Protein AF-A0A2J8MQN2-F1 (afdb_monomer_lite)

pLDDT: mean 87.67, std 11.49, range [50.09, 98.19]

Structure (mmCIF, N/CA/C/O backbone):
data_AF-A0A2J8MQN2-F1
#
_entry.id   AF-A0A2J8MQN2-F1
#
loop_
_atom_site.group_PDB
_atom_site.id
_atom_site.type_symbol
_atom_site.label_atom_id
_atom_site.label_alt_id
_atom_site.label_comp_id
_atom_site.label_asym_id
_atom_site.label_entity_id
_atom_site.label_seq_id
_atom_site.pdbx_PDB_ins_code
_atom_site.Cartn_x
_atom_site.Cartn_y
_atom_site.Cartn_z
_atom_site.occupancy
_atom_site.B_iso_or_equiv
_atom_site.auth_seq_id
_atom_site.auth_comp_id
_atom_site.auth_asym_id
_atom_site.auth_atom_id
_atom_site.pdbx_PDB_model_num
ATOM 1 N N . MET A 1 1 ? 26.909 -32.943 -11.880 1.00 50.09 1 MET A N 1
ATOM 2 C CA . MET A 1 1 ? 25.636 -33.343 -12.518 1.00 50.09 1 MET A CA 1
ATOM 3 C C . MET A 1 1 ? 24.402 -32.607 -11.978 1.00 50.09 1 MET A C 1
ATOM 5 O O . MET A 1 1 ? 23.400 -32.674 -12.651 1.00 50.09 1 MET A O 1
ATOM 9 N N . GLY A 1 2 ? 24.446 -31.846 -10.868 1.00 58.03 2 GLY A N 1
ATOM 10 C CA . GLY A 1 2 ? 23.231 -31.218 -10.302 1.00 58.03 2 GLY A CA 1
ATOM 11 C C . GLY A 1 2 ? 22.737 -29.909 -10.946 1.00 58.03 2 GLY A C 1
ATOM 12 O O . GLY A 1 2 ? 21.550 -29.636 -10.934 1.00 58.03 2 GLY A O 1
ATOM 13 N N . SER A 1 3 ? 23.596 -29.081 -11.551 1.00 63.44 3 SER A N 1
ATOM 14 C CA . SER A 1 3 ? 23.196 -27.714 -11.959 1.00 63.44 3 SER A CA 1
ATOM 15 C C . SER A 1 3 ? 22.331 -27.632 -13.233 1.00 63.44 3 SER A C 1
ATOM 17 O O . SER A 1 3 ? 21.511 -26.723 -13.352 1.00 63.44 3 SER A O 1
ATOM 19 N N . LYS A 1 4 ? 22.479 -28.572 -14.178 1.00 67.94 4 LYS A N 1
ATOM 20 C CA . LYS A 1 4 ? 21.732 -28.550 -15.450 1.00 67.94 4 LYS A CA 1
ATOM 21 C C . LYS A 1 4 ? 20.284 -29.002 -15.279 1.00 67.94 4 LYS A C 1
ATOM 23 O O . LYS A 1 4 ? 19.397 -28.375 -15.846 1.00 67.94 4 LYS A O 1
ATOM 28 N N . ASP A 1 5 ? 20.054 -30.014 -14.452 1.00 75.94 5 ASP A N 1
ATOM 29 C CA . ASP A 1 5 ? 18.717 -30.569 -14.224 1.00 75.94 5 ASP A CA 1
ATOM 30 C C . ASP A 1 5 ? 17.825 -29.567 -13.475 1.00 75.94 5 ASP A C 1
ATOM 32 O O . ASP A 1 5 ? 16.668 -29.370 -13.838 1.00 75.94 5 ASP A O 1
ATOM 36 N N . HIS A 1 6 ? 18.391 -28.820 -12.518 1.00 78.44 6 HIS A N 1
ATOM 37 C CA . HIS A 1 6 ? 17.689 -27.708 -11.871 1.00 78.44 6 HIS A CA 1
ATOM 38 C C . HIS A 1 6 ? 17.334 -26.587 -12.856 1.00 78.44 6 HIS A C 1
ATOM 40 O O . HIS A 1 6 ? 16.223 -26.067 -12.815 1.00 78.44 6 HIS A O 1
ATOM 46 N N . ALA A 1 7 ? 18.244 -26.220 -13.763 1.00 86.50 7 ALA A N 1
ATOM 47 C CA . ALA A 1 7 ? 17.984 -25.171 -14.749 1.00 86.50 7 ALA A CA 1
ATOM 48 C C . ALA A 1 7 ? 16.882 -25.560 -15.752 1.00 86.50 7 ALA A C 1
ATOM 50 O O . ALA A 1 7 ? 16.119 -24.698 -16.192 1.00 86.50 7 ALA A O 1
ATOM 51 N N . VAL A 1 8 ? 16.791 -26.845 -16.108 1.00 91.62 8 VAL A N 1
ATOM 52 C CA . VAL A 1 8 ? 15.701 -27.378 -16.939 1.00 91.62 8 VAL A CA 1
ATOM 53 C C . VAL A 1 8 ? 14.381 -27.325 -16.173 1.00 91.62 8 VAL A C 1
ATOM 55 O O . VAL A 1 8 ? 13.428 -26.735 -16.676 1.00 91.62 8 VAL A O 1
ATOM 58 N N . PHE A 1 9 ? 14.353 -27.810 -14.929 1.00 92.88 9 PHE A N 1
ATOM 59 C CA . PHE A 1 9 ? 13.163 -27.760 -14.077 1.00 92.88 9 PHE A CA 1
ATOM 60 C C . PHE A 1 9 ? 12.629 -26.332 -13.886 1.00 92.88 9 PHE A C 1
ATOM 62 O O . PHE A 1 9 ? 11.445 -26.081 -14.096 1.00 92.88 9 PHE A O 1
ATOM 69 N N . PHE A 1 10 ? 13.492 -25.365 -13.552 1.00 91.06 10 PHE A N 1
ATOM 70 C CA . PHE A 1 10 ? 13.066 -23.970 -13.395 1.00 91.06 10 PHE A CA 1
ATOM 71 C C . PHE A 1 10 ? 12.500 -23.388 -14.689 1.00 91.06 10 PHE A C 1
ATOM 73 O O . PHE A 1 10 ? 11.519 -22.655 -14.648 1.00 91.06 10 PHE A O 1
ATOM 80 N N . ARG A 1 11 ? 13.080 -23.723 -15.846 1.00 93.94 11 ARG A N 1
ATOM 81 C CA . ARG A 1 11 ? 12.565 -23.267 -17.142 1.00 93.94 11 ARG A CA 1
ATOM 82 C C . ARG A 1 11 ? 11.174 -23.832 -17.421 1.00 93.94 11 ARG A C 1
ATOM 84 O O . ARG A 1 11 ? 10.301 -23.083 -17.849 1.00 93.94 11 ARG A O 1
ATOM 91 N N . GLU A 1 12 ? 10.976 -25.123 -17.180 1.00 95.62 12 GLU A N 1
ATOM 92 C CA . GLU A 1 12 ? 9.681 -25.785 -17.358 1.00 95.62 12 GLU A CA 1
ATOM 93 C C . GLU A 1 12 ? 8.625 -25.200 -16.415 1.00 95.62 12 GLU A C 1
ATOM 95 O O . GLU A 1 12 ? 7.533 -24.853 -16.863 1.00 95.62 12 GLU A O 1
ATOM 100 N N . MET A 1 13 ? 8.978 -24.986 -15.145 1.00 93.12 13 MET A N 1
ATOM 101 C CA . MET A 1 13 ? 8.108 -24.343 -14.159 1.00 93.12 13 MET A CA 1
ATOM 102 C C . MET A 1 13 ? 7.755 -22.905 -14.544 1.00 93.12 13 MET A C 1
ATOM 104 O O . MET A 1 13 ? 6.586 -22.531 -14.499 1.00 93.12 13 MET A O 1
ATOM 108 N N . THR A 1 14 ? 8.729 -22.101 -14.974 1.00 93.50 14 THR A N 1
ATOM 109 C CA . THR A 1 14 ? 8.473 -20.731 -15.438 1.00 93.50 14 THR A CA 1
ATOM 110 C C . THR A 1 14 ? 7.547 -20.727 -16.647 1.00 93.50 14 THR A C 1
ATOM 112 O O . THR A 1 14 ? 6.604 -19.941 -16.692 1.00 93.50 14 THR A O 1
ATOM 115 N N . GLN A 1 15 ? 7.767 -21.621 -17.615 1.00 94.81 15 GLN A N 1
ATOM 116 C CA . GLN A 1 15 ? 6.913 -21.716 -18.796 1.00 94.81 15 GLN A CA 1
ATOM 117 C C . GLN A 1 15 ? 5.484 -22.132 -18.431 1.00 94.81 15 GLN A C 1
ATOM 119 O O . GLN A 1 15 ? 4.530 -21.577 -18.972 1.00 94.81 15 GLN A O 1
ATOM 124 N N . LEU A 1 16 ? 5.333 -23.075 -17.497 1.00 94.44 16 LEU A N 1
ATOM 125 C CA . LEU A 1 16 ? 4.039 -23.481 -16.958 1.00 94.44 16 LEU A CA 1
ATOM 126 C C . LEU A 1 16 ? 3.325 -22.291 -16.301 1.00 94.44 16 LEU A C 1
ATOM 128 O O . LEU A 1 16 ? 2.190 -21.988 -16.661 1.00 94.44 16 LEU A O 1
ATOM 132 N N . ILE A 1 17 ? 4.003 -21.580 -15.394 1.00 91.38 17 ILE A N 1
ATOM 133 C CA . ILE A 1 17 ? 3.445 -20.418 -14.688 1.00 91.38 17 ILE A CA 1
ATOM 134 C C . ILE A 1 17 ? 3.018 -19.341 -15.687 1.00 91.38 17 ILE A C 1
ATOM 136 O O . ILE A 1 17 ? 1.886 -18.873 -15.625 1.00 91.38 17 ILE A O 1
ATOM 140 N N . LEU A 1 18 ? 3.878 -18.979 -16.643 1.00 91.06 18 LEU A N 1
ATOM 141 C CA . LEU A 1 18 ? 3.566 -17.962 -17.652 1.00 91.06 18 LEU A CA 1
ATOM 142 C C . LEU A 1 18 ? 2.380 -18.351 -18.544 1.00 91.06 18 LEU A C 1
ATOM 144 O O . LEU A 1 18 ? 1.627 -17.4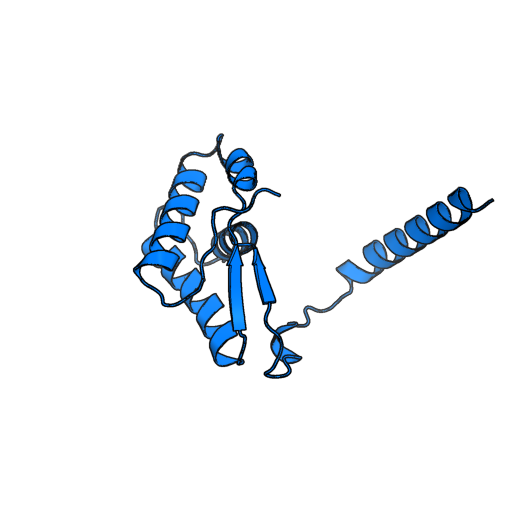76 -18.964 1.00 91.06 18 LEU A O 1
ATOM 148 N N . ASN A 1 19 ? 2.197 -19.642 -18.827 1.00 92.94 19 ASN A N 1
ATOM 149 C CA . ASN A 1 19 ? 1.085 -20.129 -19.641 1.00 92.94 19 ASN A CA 1
ATOM 150 C C . ASN A 1 19 ? -0.244 -20.185 -18.868 1.00 92.94 19 ASN A C 1
ATOM 152 O O . ASN A 1 19 ? -1.302 -19.969 -19.463 1.00 92.94 19 ASN A O 1
ATOM 156 N N . GLU A 1 20 ? -0.209 -20.496 -17.570 1.00 90.69 20 GLU A N 1
ATOM 157 C CA . GLU A 1 20 ? -1.411 -20.672 -16.745 1.00 90.69 20 GLU A CA 1
ATOM 158 C C . GLU A 1 20 ? -1.858 -19.387 -16.040 1.00 90.69 20 GLU A C 1
ATOM 160 O O . GLU A 1 20 ? -3.055 -19.150 -15.894 1.00 90.69 20 GLU A O 1
ATOM 165 N N . MET A 1 21 ? -0.929 -18.507 -15.667 1.00 84.25 21 MET A N 1
ATOM 166 C CA . MET A 1 21 ? -1.212 -17.251 -14.965 1.00 84.25 21 MET A CA 1
ATOM 167 C C . MET A 1 21 ? -2.220 -16.338 -15.693 1.00 84.25 21 MET A C 1
ATOM 169 O O . MET A 1 21 ? -3.110 -15.821 -15.024 1.00 84.25 21 MET A O 1
ATOM 173 N N . PRO A 1 22 ? -2.204 -16.182 -17.035 1.00 85.00 22 PRO A N 1
ATOM 174 C CA . PRO A 1 22 ? -3.231 -15.411 -17.743 1.00 85.00 22 PRO A CA 1
ATOM 175 C C . PRO A 1 22 ? -4.617 -16.075 -17.742 1.00 85.00 22 PRO A C 1
ATOM 177 O O . PRO A 1 22 ? -5.623 -15.401 -17.950 1.00 85.00 22 PRO A O 1
ATOM 180 N N . LYS A 1 23 ? -4.678 -17.401 -17.561 1.00 89.44 23 LYS A N 1
ATOM 181 C CA . LYS A 1 23 ? -5.926 -18.182 -17.507 1.00 89.44 23 LYS A CA 1
ATOM 182 C C . LYS A 1 23 ? -6.496 -18.254 -16.092 1.00 89.44 23 LYS A C 1
ATOM 184 O O . LYS A 1 23 ? -7.665 -18.607 -15.922 1.00 89.44 23 LYS A O 1
ATOM 189 N N . ALA A 1 24 ? -5.671 -17.965 -15.087 1.00 81.31 24 ALA A N 1
ATOM 190 C CA . ALA A 1 24 ? -6.069 -17.991 -13.697 1.00 81.31 24 ALA A CA 1
ATOM 191 C C . ALA A 1 24 ? -7.188 -16.972 -13.460 1.00 81.31 24 ALA A C 1
ATOM 193 O O . ALA A 1 24 ? -7.111 -15.808 -13.857 1.00 81.31 24 ALA A O 1
ATOM 194 N N . ARG A 1 25 ? -8.256 -17.420 -12.800 1.00 75.44 25 ARG A N 1
ATOM 195 C CA . ARG A 1 25 ? -9.264 -16.500 -12.277 1.00 75.44 25 ARG A CA 1
ATOM 196 C C . ARG A 1 25 ? -8.711 -15.872 -11.009 1.00 75.44 25 ARG A C 1
ATOM 198 O O . ARG A 1 25 ? -8.083 -16.564 -10.213 1.00 75.44 25 ARG A O 1
ATOM 205 N N . TYR A 1 26 ? -8.978 -14.583 -10.823 1.00 70.62 26 TYR A N 1
ATOM 206 C CA . TYR A 1 26 ? -8.699 -13.918 -9.559 1.00 70.62 26 TYR A CA 1
ATOM 207 C C . TYR A 1 26 ? -9.398 -14.689 -8.434 1.00 70.62 26 TYR A C 1
ATOM 209 O O . TYR A 1 26 ? -10.626 -14.771 -8.401 1.00 70.62 26 TYR A O 1
ATOM 217 N N . SER A 1 27 ? -8.600 -15.280 -7.551 1.00 62.28 27 SER A N 1
ATOM 218 C CA . SER A 1 27 ? -9.055 -15.808 -6.275 1.00 62.28 27 SER A CA 1
ATOM 219 C C . SER A 1 27 ? -8.407 -14.952 -5.209 1.00 62.28 27 SER A C 1
ATOM 221 O O . SER A 1 27 ? -7.183 -14.817 -5.179 1.00 62.28 27 SER A O 1
ATOM 223 N N . SER A 1 28 ? -9.229 -14.328 -4.374 1.00 66.19 28 SER A N 1
ATOM 224 C CA . SER A 1 28 ? -8.703 -13.559 -3.262 1.00 66.19 28 SER A CA 1
ATOM 225 C C . SER A 1 28 ? -8.145 -14.527 -2.230 1.00 66.19 28 SER A C 1
ATOM 227 O O . SER A 1 28 ? -8.887 -15.363 -1.717 1.00 66.19 28 SER A O 1
ATOM 229 N N . ILE A 1 29 ? -6.863 -14.381 -1.891 1.00 63.75 29 ILE A N 1
ATOM 230 C CA . ILE A 1 29 ? -6.257 -15.093 -0.755 1.00 63.75 29 ILE A CA 1
ATOM 231 C C . ILE A 1 29 ? -7.036 -14.769 0.533 1.00 63.75 29 ILE A C 1
ATOM 233 O O . ILE A 1 29 ? -7.083 -15.596 1.435 1.00 63.75 29 ILE A O 1
ATOM 237 N N . LEU A 1 30 ? -7.723 -13.613 0.571 1.00 62.91 30 LEU A N 1
ATOM 238 C CA . LEU A 1 30 ? -8.600 -13.160 1.659 1.00 62.91 30 LEU A CA 1
ATOM 239 C C . LEU A 1 30 ? -9.732 -14.133 2.003 1.00 62.91 30 LEU A C 1
ATOM 241 O O . LEU A 1 30 ? -10.192 -14.151 3.138 1.00 62.91 30 LEU A O 1
ATOM 245 N N . ASN A 1 31 ? -10.137 -14.978 1.054 1.00 61.50 31 ASN A N 1
ATOM 246 C CA . ASN A 1 31 ? -11.213 -15.944 1.263 1.00 61.50 31 ASN A CA 1
ATOM 247 C C . ASN A 1 31 ? -10.759 -17.219 1.996 1.00 61.50 31 ASN A C 1
ATOM 249 O O . ASN A 1 31 ? -11.608 -17.938 2.514 1.00 61.50 31 ASN A O 1
ATOM 253 N N . ASP A 1 32 ? -9.450 -17.485 2.056 1.00 61.66 32 ASP A N 1
ATOM 254 C CA . ASP A 1 32 ? -8.872 -18.683 2.682 1.00 61.66 32 ASP A CA 1
ATOM 255 C C . ASP A 1 32 ? -8.236 -18.372 4.052 1.00 61.66 32 ASP A C 1
ATOM 257 O O . ASP A 1 32 ? -7.446 -19.161 4.580 1.00 61.66 32 ASP A O 1
ATOM 261 N N . PHE A 1 33 ? -8.549 -17.210 4.642 1.00 61.41 33 PHE A N 1
ATOM 262 C CA . PHE A 1 33 ? -7.995 -16.809 5.934 1.00 61.41 33 PHE A CA 1
ATOM 263 C C . PHE A 1 33 ? -8.492 -17.731 7.042 1.00 61.41 33 PHE A C 1
ATOM 265 O O . PHE A 1 33 ? -9.642 -17.688 7.470 1.00 61.41 33 PHE A O 1
ATOM 272 N N . VAL A 1 34 ? -7.574 -18.548 7.548 1.00 58.69 34 VAL A N 1
ATOM 273 C CA . VAL A 1 34 ? -7.662 -19.087 8.901 1.00 58.69 34 VAL A CA 1
ATOM 274 C C . VAL A 1 34 ? -7.283 -17.931 9.826 1.00 58.69 34 VAL A C 1
ATOM 276 O O . VAL A 1 34 ? -6.236 -17.321 9.610 1.00 58.69 34 VAL A O 1
ATOM 279 N N . GLU A 1 35 ? -8.109 -17.629 10.832 1.00 56.81 35 GLU A N 1
ATOM 280 C CA . GLU A 1 35 ? -8.006 -16.504 11.794 1.00 56.81 35 GLU A CA 1
ATOM 281 C C . GLU A 1 35 ? -6.636 -16.338 12.514 1.00 56.81 35 GLU A C 1
ATOM 283 O O . GLU A 1 35 ? -6.484 -15.482 13.382 1.00 56.81 35 GLU A O 1
ATOM 288 N N . SER A 1 36 ? -5.621 -17.148 12.193 1.00 57.59 36 SER A N 1
ATOM 289 C CA . SER A 1 36 ? -4.342 -17.265 12.896 1.00 57.59 36 SER A CA 1
ATOM 290 C C . SER A 1 36 ? -3.098 -16.798 12.129 1.00 57.59 36 SER A C 1
ATOM 292 O O . SER A 1 36 ? -2.005 -16.887 12.686 1.00 57.59 36 SER A O 1
ATOM 294 N N . ASN A 1 37 ? -3.196 -16.360 10.869 1.00 70.81 37 ASN A N 1
ATOM 295 C CA . ASN A 1 37 ? -2.002 -16.027 10.079 1.00 70.81 37 ASN A CA 1
ATOM 296 C C . ASN A 1 37 ? -1.712 -14.521 10.077 1.00 70.81 37 ASN A C 1
ATOM 298 O O . ASN A 1 37 ? -2.460 -13.734 9.499 1.00 70.81 37 ASN A O 1
ATOM 302 N N . PHE A 1 38 ? -0.587 -14.140 10.690 1.00 83.31 38 PHE A N 1
ATOM 303 C CA . PHE A 1 38 ? -0.011 -12.805 10.552 1.00 83.31 38 PHE A CA 1
ATOM 304 C C . PHE A 1 38 ? 0.708 -12.682 9.206 1.00 83.31 38 PHE A C 1
ATOM 306 O O . PHE A 1 38 ? 1.482 -13.569 8.838 1.00 83.31 38 PHE A O 1
ATOM 313 N N . PHE A 1 39 ? 0.491 -11.588 8.482 1.00 85.38 39 PHE A N 1
ATOM 314 C CA . PHE A 1 39 ? 1.143 -11.336 7.199 1.00 85.38 39 PHE A CA 1
ATOM 315 C C . PHE A 1 39 ? 1.777 -9.949 7.131 1.00 85.38 39 PHE A C 1
ATOM 317 O O . PHE A 1 39 ? 1.493 -9.054 7.919 1.00 85.38 39 PHE A O 1
ATOM 324 N N . VAL A 1 40 ? 2.678 -9.784 6.170 1.00 91.56 40 VAL A N 1
ATOM 325 C CA . VAL A 1 40 ? 3.353 -8.515 5.913 1.00 91.56 40 VAL A CA 1
ATOM 326 C C . VAL A 1 40 ? 2.809 -7.945 4.616 1.00 91.56 40 VAL A C 1
ATOM 328 O O . VAL A 1 40 ? 2.809 -8.626 3.590 1.00 91.56 40 VAL A O 1
ATOM 331 N N . ILE A 1 41 ? 2.341 -6.704 4.667 1.00 94.00 41 ILE A N 1
ATOM 332 C CA . ILE A 1 41 ? 1.939 -5.950 3.484 1.00 94.00 41 ILE A CA 1
ATOM 333 C C . ILE A 1 41 ? 3.131 -5.111 3.038 1.00 94.00 41 ILE A C 1
ATOM 335 O O . ILE A 1 41 ? 3.646 -4.301 3.808 1.00 94.00 41 ILE A O 1
ATOM 339 N N . ASP A 1 42 ? 3.537 -5.275 1.783 1.00 95.38 42 ASP A N 1
ATOM 340 C CA . ASP A 1 42 ? 4.457 -4.341 1.140 1.00 95.38 42 ASP A CA 1
ATOM 341 C C . ASP A 1 42 ? 3.740 -3.004 0.876 1.00 95.38 42 ASP A C 1
ATOM 343 O O . ASP A 1 42 ? 2.784 -2.929 0.096 1.00 95.38 42 ASP A O 1
ATOM 347 N N . GLY A 1 43 ? 4.182 -1.952 1.563 1.00 96.81 43 GLY A N 1
ATOM 348 C CA . GLY A 1 43 ? 3.566 -0.629 1.548 1.00 96.81 43 GLY A CA 1
ATOM 349 C C . GLY A 1 43 ? 3.663 0.069 0.193 1.00 96.81 43 GLY A C 1
ATOM 350 O O . GLY A 1 43 ? 2.742 0.788 -0.199 1.00 96.81 43 GLY A O 1
ATOM 351 N N . ASP A 1 44 ? 4.732 -0.185 -0.561 1.00 96.25 44 ASP A N 1
ATOM 352 C CA . ASP A 1 44 ? 4.910 0.368 -1.902 1.00 96.25 44 ASP A CA 1
ATOM 353 C C . ASP A 1 44 ? 3.957 -0.304 -2.908 1.00 96.25 44 ASP A C 1
ATOM 355 O O . ASP A 1 44 ? 3.280 0.380 -3.683 1.00 96.25 44 ASP A O 1
ATOM 359 N N . SER A 1 45 ? 3.771 -1.626 -2.817 1.00 94.75 45 SER A N 1
ATOM 360 C CA . SER A 1 45 ? 2.716 -2.326 -3.564 1.00 94.75 45 SER A CA 1
ATOM 361 C C . SER A 1 45 ? 1.306 -1.854 -3.188 1.00 94.75 45 SER A C 1
ATOM 363 O O . SER A 1 45 ? 0.457 -1.698 -4.072 1.00 94.75 45 SER A O 1
ATOM 365 N N . LEU A 1 46 ? 1.034 -1.584 -1.905 1.00 95.81 46 LEU A N 1
ATOM 366 C CA . LEU A 1 46 ? -0.244 -1.019 -1.452 1.00 95.81 46 LEU A CA 1
ATOM 367 C C . LEU A 1 46 ? -0.499 0.366 -2.068 1.00 95.81 46 LEU A C 1
ATOM 369 O O . LEU A 1 46 ? -1.594 0.625 -2.577 1.00 95.81 46 LEU A O 1
ATOM 373 N N . LEU A 1 47 ? 0.519 1.233 -2.075 1.00 95.62 47 LEU A N 1
ATOM 374 C CA . LEU A 1 47 ? 0.466 2.558 -2.693 1.00 95.62 47 LEU A CA 1
ATOM 375 C C . LEU A 1 47 ? 0.129 2.460 -4.187 1.00 95.62 47 LEU A C 1
ATOM 377 O O . LEU A 1 47 ? -0.833 3.085 -4.638 1.00 95.62 47 LEU A O 1
ATOM 381 N N . VAL A 1 48 ? 0.862 1.637 -4.944 1.00 93.19 48 VAL A N 1
ATOM 382 C CA . VAL A 1 48 ? 0.628 1.439 -6.386 1.00 93.19 48 VAL A CA 1
ATOM 383 C C . VAL A 1 48 ? -0.760 0.854 -6.654 1.00 93.19 48 VAL A C 1
ATOM 385 O O . VAL A 1 48 ? -1.453 1.305 -7.569 1.00 93.19 48 VAL A O 1
ATOM 388 N N . THR A 1 49 ? -1.204 -0.098 -5.831 1.00 91.88 49 THR A N 1
ATOM 389 C CA . THR A 1 49 ? -2.543 -0.697 -5.938 1.00 91.88 49 THR A CA 1
ATOM 390 C C . THR A 1 49 ? -3.632 0.368 -5.813 1.00 91.88 49 THR A C 1
ATOM 392 O O . THR A 1 49 ? -4.536 0.423 -6.648 1.00 91.88 49 THR A O 1
ATOM 395 N N . CYS A 1 50 ? -3.524 1.261 -4.825 1.00 92.62 50 CYS A N 1
ATOM 396 C CA . CYS A 1 50 ? -4.515 2.312 -4.587 1.00 92.62 50 CYS A CA 1
ATOM 397 C C . CYS A 1 50 ? -4.459 3.432 -5.639 1.00 92.62 50 CYS A C 1
ATOM 399 O O . CYS A 1 50 ? -5.500 3.958 -6.034 1.00 92.62 50 CYS A O 1
ATOM 401 N N . LEU A 1 51 ? -3.269 3.754 -6.155 1.00 90.81 51 LEU A N 1
ATOM 402 C CA . LEU A 1 51 ? -3.100 4.673 -7.287 1.00 90.81 51 LEU A CA 1
ATOM 403 C C . LEU A 1 51 ? -3.733 4.142 -8.581 1.00 90.81 51 LEU A C 1
ATOM 405 O O . LEU A 1 51 ? -4.206 4.925 -9.404 1.00 90.81 51 LEU A O 1
ATOM 409 N N . GLY A 1 52 ? -3.755 2.818 -8.759 1.00 86.06 52 GLY A N 1
ATOM 410 C CA . GLY A 1 52 ? -4.365 2.147 -9.908 1.00 86.06 52 GLY A CA 1
ATOM 411 C C . GLY A 1 52 ? -5.895 2.056 -9.864 1.00 86.06 52 GLY A C 1
ATOM 412 O O . GLY A 1 52 ? -6.510 1.624 -10.844 1.00 86.06 52 GLY A O 1
ATOM 413 N N . VAL A 1 53 ? -6.540 2.451 -8.760 1.00 86.88 53 VAL A N 1
ATOM 414 C CA . VAL A 1 53 ? -8.003 2.418 -8.640 1.00 86.88 53 VAL A CA 1
ATOM 415 C C . VAL A 1 53 ? -8.622 3.455 -9.577 1.00 86.88 53 VAL A C 1
ATOM 417 O O . VAL A 1 53 ? -8.317 4.642 -9.512 1.00 86.88 53 VAL A O 1
ATOM 420 N N . LYS A 1 54 ? -9.565 3.024 -10.426 1.00 78.75 54 LYS A N 1
ATOM 421 C CA . LYS A 1 54 ? -10.181 3.866 -11.473 1.00 78.75 54 LYS A CA 1
ATOM 422 C C . LYS A 1 54 ? -10.805 5.176 -10.972 1.00 78.75 54 LYS A C 1
ATOM 424 O O . LYS A 1 54 ? -10.949 6.104 -11.763 1.00 78.75 54 LYS A O 1
ATOM 429 N N . SER A 1 55 ? -11.244 5.236 -9.715 1.00 81.94 55 SER A N 1
ATOM 430 C CA . SER A 1 55 ? -11.849 6.438 -9.129 1.00 81.94 55 SER A CA 1
ATOM 431 C C . SER A 1 55 ? -10.826 7.479 -8.677 1.00 81.94 55 SER A C 1
ATOM 433 O O . SER A 1 55 ? -11.205 8.636 -8.495 1.00 81.94 55 SER A O 1
ATOM 435 N N . PHE A 1 56 ? -9.558 7.098 -8.504 1.00 84.69 56 PHE A N 1
ATOM 436 C CA . PHE A 1 56 ? -8.520 8.007 -8.048 1.00 84.69 56 PHE A CA 1
ATOM 437 C C . PHE A 1 56 ? -8.180 9.049 -9.122 1.00 84.69 56 PHE A C 1
ATOM 439 O O . PHE A 1 56 ? -8.104 8.758 -10.318 1.00 84.69 56 PHE A O 1
ATOM 446 N N . LYS A 1 57 ? -7.953 10.288 -8.680 1.00 87.00 57 LYS A N 1
ATOM 447 C CA . LYS A 1 57 ? -7.452 11.384 -9.511 1.00 87.00 57 LYS A CA 1
ATOM 448 C C . LYS A 1 57 ? -6.281 12.057 -8.812 1.00 87.00 57 LYS A C 1
ATOM 450 O O . LYS A 1 57 ? -6.328 12.311 -7.608 1.00 87.00 57 LYS A O 1
ATOM 455 N N . TRP A 1 58 ? -5.264 12.410 -9.592 1.00 85.88 58 TRP A N 1
ATOM 456 C CA . TRP A 1 58 ? -4.098 13.142 -9.106 1.00 85.88 58 TRP A CA 1
ATOM 457 C C . TRP A 1 58 ? -4.484 14.423 -8.353 1.00 85.88 58 TRP A C 1
ATOM 459 O O . TRP A 1 58 ? -5.398 15.145 -8.752 1.00 85.88 58 TRP A O 1
ATOM 469 N N . GLY A 1 59 ? -3.783 14.686 -7.246 1.00 84.06 59 GLY A N 1
ATOM 470 C CA . GLY A 1 59 ? -4.031 15.826 -6.356 1.00 84.06 59 GLY A CA 1
ATOM 471 C C . GLY A 1 59 ? -5.104 15.599 -5.283 1.00 84.06 59 GLY A C 1
ATOM 472 O O . GLY A 1 59 ? -5.329 16.485 -4.462 1.00 84.06 59 GLY A O 1
ATOM 473 N N . GLN A 1 60 ? -5.762 14.433 -5.243 1.00 89.00 60 GLN A N 1
ATOM 474 C CA . GLN A 1 60 ? -6.788 14.107 -4.243 1.00 89.00 60 GLN A CA 1
ATOM 475 C C . GLN A 1 60 ? -6.243 13.242 -3.095 1.00 89.00 60 GLN A C 1
ATOM 477 O O . GLN A 1 60 ? -6.712 12.126 -2.875 1.00 89.00 60 GLN A O 1
ATOM 482 N N . ASN A 1 61 ? -5.277 13.755 -2.328 1.00 91.00 61 ASN A N 1
ATOM 483 C CA . ASN A 1 61 ? -4.603 12.974 -1.275 1.00 91.00 61 ASN A CA 1
ATOM 484 C C . ASN A 1 61 ? -5.573 12.428 -0.211 1.00 91.00 61 ASN A C 1
ATOM 486 O O . ASN A 1 61 ? -5.440 11.285 0.206 1.00 91.00 61 ASN A O 1
ATOM 490 N N . LEU A 1 62 ? -6.602 13.194 0.173 1.00 94.12 62 LEU A N 1
ATOM 491 C CA . LEU A 1 62 ? -7.623 12.708 1.112 1.00 94.12 62 LEU A CA 1
ATOM 492 C C . LEU A 1 62 ? -8.412 11.515 0.554 1.00 94.12 62 LEU A C 1
ATOM 494 O O . LEU A 1 62 ? -8.692 10.568 1.281 1.00 94.12 62 LEU A O 1
ATOM 498 N N . HIS A 1 63 ? -8.751 11.541 -0.739 1.00 94.94 63 HIS A N 1
ATOM 499 C CA . HIS A 1 63 ? -9.424 10.411 -1.383 1.00 94.94 63 HIS A CA 1
ATOM 500 C C . HIS A 1 63 ? -8.493 9.201 -1.476 1.00 94.94 63 HIS A C 1
ATOM 502 O O . HIS A 1 63 ? -8.933 8.075 -1.287 1.00 94.94 63 HIS A O 1
ATOM 508 N N . PHE A 1 64 ? -7.205 9.428 -1.731 1.00 95.88 64 PHE A N 1
ATOM 509 C CA . PHE A 1 64 ? -6.206 8.367 -1.716 1.00 95.88 64 PHE A CA 1
ATOM 510 C C . PHE A 1 64 ? -6.116 7.675 -0.350 1.00 95.88 64 PHE A C 1
ATOM 512 O O . PHE A 1 64 ? -6.198 6.452 -0.299 1.00 95.88 64 PHE A O 1
ATOM 519 N N . PHE A 1 65 ? -6.028 8.430 0.751 1.00 96.62 65 PHE A N 1
ATOM 520 C CA . PHE A 1 65 ? -6.003 7.840 2.095 1.00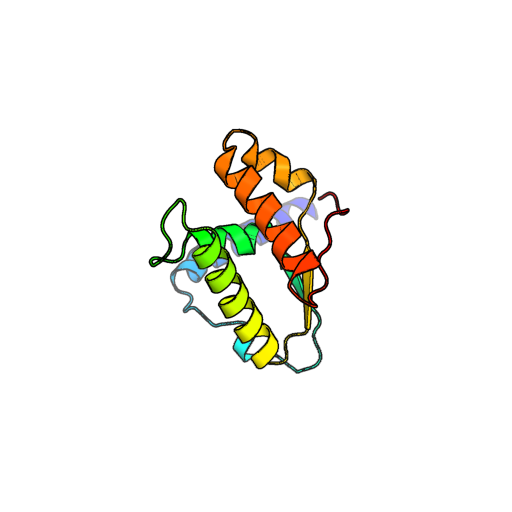 96.62 65 PHE A CA 1
ATOM 521 C C . PHE A 1 65 ? -7.282 7.060 2.400 1.00 96.62 65 PHE A C 1
ATOM 523 O O . PHE A 1 65 ? -7.202 5.948 2.908 1.00 96.62 65 PHE A O 1
ATOM 530 N N . TYR A 1 66 ? -8.442 7.583 1.995 1.00 95.81 66 TYR A N 1
ATOM 531 C CA . TYR A 1 66 ? -9.710 6.862 2.102 1.00 95.81 66 TYR A CA 1
ATOM 532 C C . TYR A 1 66 ? -9.684 5.513 1.364 1.00 95.81 66 TYR A C 1
ATOM 534 O O . TYR A 1 66 ? -10.116 4.506 1.916 1.00 95.81 66 TYR A O 1
ATOM 542 N N . LEU A 1 67 ? -9.148 5.461 0.139 1.00 95.88 67 LEU A N 1
ATOM 543 C CA . LEU A 1 67 ? -9.040 4.208 -0.619 1.00 95.88 67 LEU A CA 1
ATOM 544 C C . LEU A 1 67 ? -8.120 3.194 0.069 1.00 95.88 67 LEU A C 1
ATOM 546 O O . LEU A 1 67 ? -8.459 2.012 0.129 1.00 95.88 67 LEU A O 1
ATOM 550 N N . VAL A 1 68 ? -6.986 3.656 0.605 1.00 96.69 68 VAL A N 1
ATOM 551 C CA . VAL A 1 68 ? -6.078 2.801 1.378 1.00 96.69 68 VAL A CA 1
ATOM 552 C C . VAL A 1 68 ? -6.785 2.262 2.620 1.00 96.69 68 VAL A C 1
ATOM 554 O O . VAL A 1 68 ? -6.750 1.061 2.871 1.00 96.69 68 VAL A O 1
ATOM 557 N N . GLU A 1 69 ? -7.468 3.117 3.377 1.00 96.06 69 GLU A N 1
ATOM 558 C CA . GLU A 1 69 ? -8.201 2.702 4.573 1.00 96.06 69 GLU A CA 1
ATOM 559 C C . GLU A 1 69 ? -9.301 1.693 4.258 1.00 96.06 69 GLU A C 1
ATOM 561 O O . GLU A 1 69 ? -9.407 0.699 4.967 1.00 96.06 69 GLU A O 1
ATOM 566 N N . CYS A 1 70 ? -10.075 1.884 3.185 1.00 93.88 70 CYS A N 1
ATOM 567 C CA . CYS A 1 70 ? -11.070 0.900 2.757 1.00 93.88 70 CYS A CA 1
ATOM 568 C C . CYS A 1 70 ? -10.437 -0.470 2.499 1.00 93.88 70 CYS A C 1
ATOM 570 O O . CYS A 1 70 ? -10.923 -1.472 3.017 1.00 93.88 70 CYS A O 1
ATOM 572 N N . TYR A 1 71 ? -9.320 -0.508 1.767 1.00 92.00 71 TYR A N 1
ATOM 573 C CA . TYR A 1 71 ? -8.603 -1.754 1.504 1.00 92.00 71 TYR A CA 1
ATOM 574 C C . TYR A 1 71 ? -8.153 -2.441 2.804 1.00 92.00 71 TYR A C 1
ATOM 576 O O . TYR A 1 71 ? -8.326 -3.645 2.975 1.00 92.00 71 TYR A O 1
ATOM 584 N N . LEU A 1 72 ? -7.604 -1.677 3.750 1.00 93.06 72 LEU A N 1
ATOM 585 C CA . LEU A 1 72 ? -7.116 -2.207 5.025 1.00 93.06 72 LEU A CA 1
ATOM 586 C C . LEU A 1 72 ? -8.257 -2.625 5.967 1.00 93.06 72 LEU A C 1
ATOM 588 O O . LEU A 1 72 ? -8.134 -3.627 6.668 1.00 93.06 72 LEU A O 1
ATOM 592 N N . VAL A 1 73 ? -9.382 -1.906 5.966 1.00 91.75 73 VAL A N 1
ATOM 593 C CA . VAL A 1 73 ? -10.590 -2.268 6.723 1.00 91.75 73 VAL A CA 1
ATOM 594 C C . VAL A 1 73 ? -11.175 -3.577 6.217 1.00 91.75 73 VAL A C 1
ATOM 596 O O . VAL A 1 73 ? -11.592 -4.392 7.038 1.00 91.75 73 VAL A O 1
ATOM 599 N N . ASP A 1 74 ? -11.160 -3.824 4.908 1.00 87.69 74 ASP A N 1
ATOM 600 C CA . ASP A 1 74 ? -11.603 -5.101 4.348 1.00 87.69 74 ASP A CA 1
ATOM 601 C C . ASP A 1 74 ? -10.715 -6.258 4.837 1.00 87.69 74 ASP A C 1
ATOM 603 O O . ASP A 1 74 ? -11.222 -7.319 5.200 1.00 87.69 74 ASP A O 1
ATOM 607 N N . LEU A 1 75 ? -9.395 -6.056 4.934 1.00 86.00 75 LEU A N 1
ATOM 608 C CA . LEU A 1 75 ? -8.478 -7.051 5.507 1.00 86.00 75 LEU A CA 1
ATOM 609 C C . LEU A 1 75 ? -8.765 -7.324 6.985 1.00 86.00 75 LEU A C 1
ATOM 611 O O . LEU A 1 75 ? -8.866 -8.481 7.394 1.00 86.00 75 LEU A O 1
ATOM 615 N N . LEU A 1 76 ? -8.916 -6.264 7.781 1.00 87.56 76 LEU A N 1
ATOM 616 C CA . LEU A 1 76 ? -9.192 -6.369 9.214 1.00 87.56 76 LEU A CA 1
ATOM 617 C C . LEU A 1 76 ? -10.557 -7.017 9.479 1.00 87.56 76 LEU A C 1
ATOM 619 O O . LEU A 1 76 ? -10.684 -7.854 10.369 1.00 87.56 76 LEU A O 1
ATOM 623 N N . SER A 1 77 ? -11.571 -6.671 8.681 1.00 86.00 77 SER A N 1
ATOM 624 C CA . SER A 1 77 ? -12.934 -7.211 8.801 1.00 86.00 77 SER A CA 1
ATOM 625 C C . SER A 1 77 ? -13.003 -8.704 8.484 1.00 86.00 77 SER A C 1
ATOM 627 O O . SER A 1 77 ? -13.882 -9.393 8.994 1.00 86.00 77 SER A O 1
ATOM 629 N N . ASN A 1 78 ? -12.053 -9.213 7.696 1.00 81.31 78 ASN A N 1
ATOM 630 C CA . ASN A 1 78 ? -11.879 -10.641 7.426 1.00 81.31 78 ASN A CA 1
ATOM 631 C C . ASN A 1 78 ? -10.949 -11.339 8.444 1.00 81.31 78 ASN A C 1
ATOM 633 O O . ASN A 1 78 ? -10.484 -12.447 8.194 1.00 81.31 78 ASN A O 1
ATOM 637 N N . GLY A 1 79 ? -10.655 -10.703 9.585 1.00 81.12 79 GLY A N 1
ATOM 638 C CA . GLY A 1 79 ? -9.814 -11.271 10.644 1.00 81.12 79 GLY A CA 1
ATOM 639 C C . GLY A 1 79 ? -8.311 -11.245 10.350 1.00 81.12 79 GLY A C 1
ATOM 640 O O . GLY A 1 79 ? -7.538 -11.888 11.059 1.00 81.12 79 GLY A O 1
ATOM 641 N N . GLY A 1 80 ? -7.877 -10.517 9.318 1.00 83.88 80 GLY A N 1
ATOM 642 C CA . GLY A 1 80 ? -6.469 -10.399 8.964 1.00 83.88 80 GLY A CA 1
ATOM 643 C C . GLY A 1 80 ? -5.658 -9.663 10.033 1.00 83.88 80 GLY A C 1
ATOM 644 O O . GLY A 1 80 ? -6.066 -8.611 10.521 1.00 83.88 80 GLY A O 1
ATOM 645 N N . GLN A 1 81 ? -4.477 -10.189 10.359 1.00 88.31 81 GLN A N 1
ATOM 646 C CA . GLN A 1 81 ? -3.490 -9.523 11.212 1.00 88.31 81 GLN A CA 1
ATOM 647 C C . GLN A 1 81 ? -2.247 -9.212 10.387 1.00 88.31 81 GLN A C 1
ATOM 649 O O . GLN A 1 81 ? -1.712 -10.104 9.729 1.00 88.31 81 GLN A O 1
ATOM 654 N N . PHE A 1 82 ? -1.783 -7.964 10.404 1.00 92.19 82 PHE A N 1
ATOM 655 C CA . PHE A 1 82 ? -0.660 -7.568 9.563 1.00 92.19 82 PHE A CA 1
ATOM 656 C C . PHE A 1 82 ? 0.128 -6.375 10.091 1.00 92.19 82 PHE A C 1
ATOM 658 O O . PHE A 1 82 ? -0.389 -5.552 10.846 1.00 92.19 82 PHE A O 1
ATOM 665 N N . ALA A 1 83 ? 1.367 -6.274 9.612 1.00 95.69 83 ALA A N 1
ATOM 666 C CA . ALA A 1 83 ? 2.146 -5.041 9.599 1.00 95.69 83 ALA A CA 1
ATOM 667 C C . ALA A 1 83 ? 2.323 -4.560 8.156 1.00 95.69 83 ALA A C 1
ATOM 669 O O . ALA A 1 83 ? 2.344 -5.362 7.217 1.00 95.69 83 ALA A O 1
ATOM 670 N N . ILE A 1 84 ? 2.474 -3.250 7.985 1.00 97.44 84 ILE A N 1
ATOM 671 C CA . ILE A 1 84 ? 2.796 -2.629 6.699 1.00 97.44 84 ILE A CA 1
ATOM 672 C C . ILE A 1 84 ? 4.267 -2.227 6.725 1.00 97.44 84 ILE A C 1
ATOM 674 O O . ILE A 1 84 ? 4.695 -1.485 7.608 1.00 97.44 84 ILE A O 1
ATOM 678 N N . VAL A 1 85 ? 5.046 -2.700 5.757 1.00 97.81 85 VAL A N 1
ATOM 679 C CA . VAL A 1 85 ? 6.480 -2.408 5.658 1.00 97.81 85 VAL A CA 1
ATOM 680 C C . VAL A 1 85 ? 6.735 -1.528 4.444 1.00 97.81 85 VAL A C 1
ATOM 682 O O . VAL A 1 85 ? 6.368 -1.884 3.330 1.00 97.81 85 VAL A O 1
ATOM 685 N N . PHE A 1 86 ? 7.399 -0.396 4.655 1.00 97.62 86 PHE A N 1
ATOM 686 C CA . PHE A 1 86 ? 7.958 0.440 3.598 1.00 97.62 86 PHE A CA 1
ATOM 687 C C . PHE A 1 86 ? 9.476 0.292 3.625 1.00 97.62 86 PHE A C 1
ATOM 689 O O . PHE A 1 86 ? 10.132 0.760 4.555 1.00 97.62 86 PHE A O 1
ATOM 696 N N . PH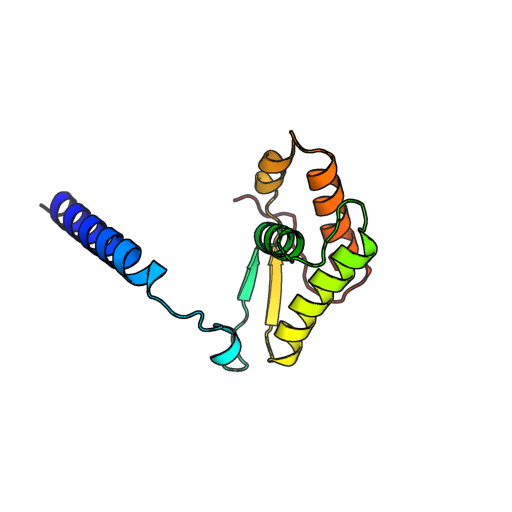E A 1 87 ? 10.044 -0.359 2.612 1.00 95.69 87 PHE A N 1
ATOM 697 C CA . PHE A 1 87 ? 11.492 -0.537 2.539 1.00 95.69 87 PHE A CA 1
ATOM 698 C C . PHE A 1 87 ? 12.182 0.788 2.232 1.00 95.69 87 PHE A C 1
ATOM 700 O O . PHE A 1 87 ? 11.740 1.557 1.374 1.00 95.69 87 PHE A O 1
ATOM 707 N N . LYS A 1 88 ? 13.301 1.048 2.901 1.00 93.00 88 LYS A N 1
ATOM 708 C CA . LYS A 1 88 ? 14.091 2.259 2.675 1.00 93.00 88 LYS A CA 1
ATOM 709 C C . LYS A 1 88 ? 14.596 2.344 1.235 1.00 93.00 88 LYS A C 1
ATOM 711 O O . LYS A 1 88 ? 14.503 3.394 0.611 1.00 93.00 88 LYS A O 1
ATOM 716 N N . ASP A 1 89 ? 15.035 1.221 0.675 1.00 92.88 89 ASP A N 1
ATOM 717 C CA . ASP A 1 89 ? 15.584 1.181 -0.683 1.00 92.88 89 ASP A CA 1
ATOM 718 C C . ASP A 1 89 ? 14.517 1.348 -1.773 1.00 92.88 89 ASP A C 1
ATOM 720 O O . ASP A 1 89 ? 14.825 1.762 -2.890 1.00 92.88 89 ASP A O 1
ATOM 724 N N . ALA A 1 90 ? 13.242 1.097 -1.458 1.00 92.69 90 ALA A N 1
ATOM 725 C CA . ALA A 1 90 ? 12.151 1.361 -2.393 1.00 92.69 90 ALA A CA 1
ATOM 726 C C . ALA A 1 90 ? 11.964 2.867 -2.650 1.00 92.69 90 ALA A C 1
ATOM 728 O O . ALA A 1 90 ? 11.446 3.251 -3.695 1.00 92.69 90 ALA A O 1
ATOM 729 N N . GLU A 1 91 ? 12.443 3.734 -1.750 1.00 91.88 91 GLU A N 1
ATOM 730 C CA . GLU A 1 91 ? 12.391 5.187 -1.925 1.00 91.88 91 GLU A CA 1
ATOM 731 C C . GLU A 1 91 ? 13.123 5.650 -3.195 1.00 91.88 91 GLU A C 1
ATOM 733 O O . GLU A 1 91 ? 12.643 6.545 -3.896 1.00 91.88 91 GLU A O 1
ATOM 738 N N . TYR A 1 92 ? 14.233 4.986 -3.546 1.00 91.88 92 TYR A N 1
ATOM 739 C CA . TYR A 1 92 ? 15.036 5.307 -4.728 1.00 91.88 92 TYR A CA 1
ATOM 740 C C . TYR A 1 92 ? 14.241 5.210 -6.035 1.00 91.88 92 TYR A C 1
ATOM 742 O O . TYR A 1 92 ? 14.537 5.934 -6.985 1.00 91.88 92 TYR A O 1
ATOM 750 N N . ALA A 1 93 ? 13.202 4.369 -6.085 1.00 91.88 93 ALA A N 1
ATOM 751 C CA . ALA A 1 93 ? 12.349 4.222 -7.263 1.00 91.88 93 ALA A CA 1
ATOM 752 C C . ALA A 1 93 ? 11.506 5.477 -7.568 1.00 91.88 93 ALA A C 1
ATOM 754 O O . ALA A 1 93 ? 10.992 5.613 -8.678 1.00 91.88 93 ALA A O 1
ATOM 755 N N . TYR A 1 94 ? 11.372 6.400 -6.610 1.00 93.44 94 TYR A N 1
ATOM 756 C CA . TYR A 1 94 ? 10.520 7.587 -6.723 1.00 93.44 94 TYR A CA 1
ATOM 757 C C . TYR A 1 94 ? 11.297 8.901 -6.832 1.00 93.44 94 TYR A C 1
ATOM 759 O O . TYR A 1 94 ? 10.678 9.960 -6.893 1.00 93.44 94 TYR A O 1
ATOM 767 N N . PHE A 1 95 ? 12.633 8.874 -6.865 1.00 91.94 95 PHE A N 1
ATOM 768 C CA . PHE A 1 95 ? 13.450 10.096 -6.888 1.00 91.94 95 PHE A CA 1
ATOM 769 C C . PHE A 1 95 ? 13.176 10.983 -8.107 1.00 91.94 95 PHE A C 1
ATOM 771 O O . PHE A 1 95 ? 13.150 12.206 -7.983 1.00 91.94 95 PHE A O 1
ATOM 778 N N . ASP A 1 96 ? 12.887 10.370 -9.254 1.00 94.81 96 ASP A N 1
ATOM 779 C CA . ASP A 1 96 ? 12.521 11.089 -10.478 1.00 94.81 96 ASP A CA 1
ATOM 780 C C . ASP A 1 96 ? 11.048 11.555 -10.488 1.00 94.81 96 ASP A C 1
ATOM 782 O O . ASP A 1 96 ? 10.622 12.244 -11.415 1.00 94.81 96 ASP A O 1
ATOM 786 N N . PHE A 1 97 ? 10.267 11.212 -9.455 1.00 93.06 97 PHE A N 1
ATOM 787 C CA . PHE A 1 97 ? 8.836 11.509 -9.330 1.00 93.06 97 PHE A CA 1
ATOM 788 C C . PHE A 1 97 ? 8.512 12.128 -7.957 1.00 93.06 97 PHE A C 1
ATOM 790 O O . PHE A 1 97 ? 7.941 11.457 -7.087 1.00 93.06 97 PHE A O 1
ATOM 797 N N . PRO A 1 98 ? 8.841 13.415 -7.734 1.00 91.25 98 PRO A N 1
ATOM 798 C CA . PRO A 1 98 ? 8.685 14.073 -6.436 1.00 91.25 98 PRO A CA 1
ATOM 799 C C . PRO A 1 98 ? 7.264 14.010 -5.865 1.00 91.25 98 PRO A C 1
ATOM 801 O O . PRO A 1 98 ? 7.091 13.917 -4.650 1.00 91.25 98 PRO A O 1
ATOM 804 N N . GLU A 1 99 ? 6.237 14.027 -6.716 1.00 91.38 99 GLU A N 1
ATOM 805 C CA . GLU A 1 99 ? 4.840 13.910 -6.300 1.00 91.38 99 GLU A CA 1
ATOM 806 C C . GLU A 1 99 ? 4.531 12.526 -5.718 1.00 91.38 99 GLU A C 1
ATOM 808 O O . GLU A 1 99 ? 3.826 12.430 -4.713 1.00 91.38 99 GLU A O 1
ATOM 813 N N . LEU A 1 100 ? 5.080 11.459 -6.312 1.00 93.25 100 LEU A N 1
ATOM 814 C CA . LEU A 1 100 ? 4.935 10.096 -5.794 1.00 93.25 100 LEU A CA 1
ATOM 815 C C . LEU A 1 100 ? 5.725 9.906 -4.508 1.00 93.25 100 LEU A C 1
ATOM 817 O O 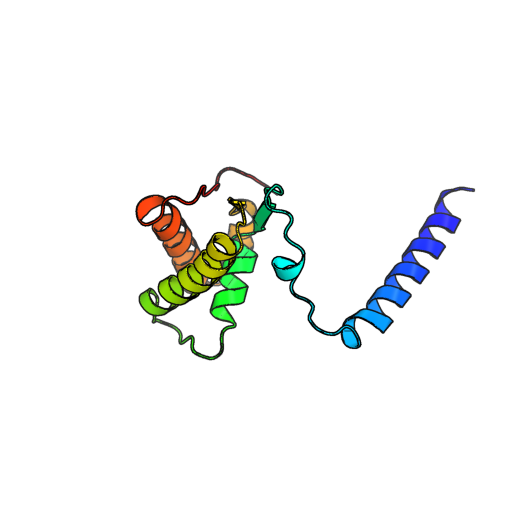. LEU A 1 100 ? 5.193 9.341 -3.556 1.00 93.25 100 LEU A O 1
ATOM 821 N N . LEU A 1 101 ? 6.954 10.421 -4.455 1.00 95.69 101 LEU A N 1
ATOM 822 C CA . LEU A 1 101 ? 7.761 10.382 -3.240 1.00 95.69 101 LEU A CA 1
ATOM 823 C C . LEU A 1 101 ? 7.059 11.122 -2.092 1.00 95.69 101 LEU A C 1
ATOM 825 O O . LEU A 1 101 ? 6.966 10.611 -0.977 1.00 95.69 101 LEU A O 1
ATOM 829 N N . SER A 1 102 ? 6.494 12.299 -2.371 1.00 95.06 102 SER A N 1
ATOM 830 C CA . SER A 1 102 ? 5.713 13.063 -1.397 1.00 95.06 102 SER A CA 1
ATOM 831 C C . SER A 1 102 ? 4.465 12.306 -0.943 1.00 95.06 102 SER A C 1
ATOM 833 O O . SER A 1 102 ? 4.193 12.251 0.256 1.00 95.06 102 SER A O 1
ATOM 835 N N . LEU A 1 103 ? 3.730 11.685 -1.870 1.00 95.69 103 LEU A N 1
ATOM 836 C CA . LEU A 1 103 ? 2.538 10.906 -1.545 1.00 95.69 103 LEU A CA 1
ATOM 837 C C . LEU A 1 103 ? 2.872 9.660 -0.717 1.00 95.69 103 LEU A C 1
ATOM 839 O O . LEU A 1 103 ? 2.158 9.369 0.240 1.00 95.69 103 LEU A O 1
ATOM 843 N N . ARG A 1 104 ? 3.969 8.965 -1.037 1.00 96.75 104 ARG A N 1
ATOM 844 C CA . ARG A 1 104 ? 4.495 7.838 -0.256 1.00 96.75 104 ARG A CA 1
ATOM 845 C C . ARG A 1 104 ? 4.807 8.257 1.174 1.00 96.75 104 ARG A C 1
ATOM 847 O O . ARG A 1 104 ? 4.316 7.636 2.112 1.00 96.75 104 ARG A O 1
ATOM 854 N N . THR A 1 105 ? 5.550 9.345 1.351 1.00 97.00 105 THR A N 1
ATOM 855 C CA . THR A 1 105 ? 5.857 9.889 2.681 1.00 97.00 105 THR A CA 1
ATOM 856 C C . THR A 1 105 ? 4.588 10.296 3.429 1.00 97.00 105 THR A C 1
ATOM 858 O O . THR A 1 105 ? 4.446 10.002 4.615 1.00 97.00 105 THR A O 1
ATOM 861 N N . ALA A 1 106 ? 3.630 10.927 2.745 1.00 97.25 106 ALA A N 1
ATOM 862 C CA . ALA A 1 106 ? 2.360 11.305 3.352 1.00 97.25 106 ALA A CA 1
ATOM 863 C C . ALA A 1 106 ? 1.534 10.078 3.771 1.00 97.25 106 ALA A C 1
ATOM 865 O O . ALA A 1 106 ? 0.903 10.111 4.823 1.00 97.25 106 ALA A O 1
ATOM 866 N N . LEU A 1 107 ? 1.571 8.991 2.992 1.00 97.94 107 LEU A N 1
ATOM 867 C CA . LEU A 1 107 ? 0.923 7.729 3.338 1.00 97.94 107 LEU A CA 1
ATOM 868 C C . LEU A 1 107 ? 1.529 7.104 4.594 1.00 97.94 107 LEU A C 1
ATOM 870 O O . LEU A 1 107 ? 0.786 6.728 5.496 1.00 97.94 107 LEU A O 1
ATOM 874 N N . ILE A 1 108 ? 2.860 7.019 4.661 1.00 98.19 108 ILE A N 1
ATOM 875 C CA . ILE A 1 108 ? 3.577 6.501 5.833 1.00 98.19 108 ILE A CA 1
ATOM 876 C C . ILE A 1 108 ? 3.153 7.277 7.083 1.00 98.19 108 ILE A C 1
ATOM 878 O O . ILE A 1 108 ? 2.706 6.680 8.062 1.00 98.19 108 ILE A O 1
ATOM 882 N N . LEU A 1 109 ? 3.220 8.611 7.023 1.00 98.12 109 LEU A N 1
ATOM 883 C CA . LEU A 1 109 ? 2.840 9.474 8.140 1.00 98.12 109 LEU A CA 1
ATOM 884 C C . LEU A 1 109 ? 1.367 9.312 8.517 1.00 98.12 109 LEU A C 1
ATOM 886 O O . LEU A 1 109 ? 1.052 9.256 9.704 1.00 98.12 109 LEU A O 1
ATOM 890 N N . HIS A 1 110 ? 0.473 9.225 7.531 1.00 98.06 110 HIS A N 1
ATOM 891 C CA . HIS A 1 110 ? -0.952 9.008 7.766 1.00 98.06 110 HIS A CA 1
ATOM 892 C C . HIS A 1 110 ? -1.199 7.704 8.522 1.00 98.06 110 HIS A C 1
ATOM 894 O O . HIS A 1 110 ? -1.847 7.719 9.565 1.00 98.06 110 HIS A O 1
ATOM 900 N N . LEU A 1 111 ? -0.636 6.594 8.042 1.00 98.06 111 LEU A N 1
ATOM 901 C CA . LEU A 1 111 ? -0.810 5.288 8.672 1.00 98.06 111 LEU A CA 1
ATOM 902 C C . LEU A 1 111 ? -0.235 5.273 10.098 1.00 98.06 111 LEU A C 1
ATOM 904 O O . LEU A 1 111 ? -0.901 4.787 11.006 1.00 98.06 111 LEU A O 1
ATOM 908 N N . GLN A 1 112 ? 0.941 5.867 10.317 1.00 97.88 112 GLN A N 1
ATOM 909 C CA . GLN A 1 112 ? 1.593 5.912 11.632 1.00 97.88 112 GLN A CA 1
ATOM 910 C C . GLN A 1 112 ? 0.850 6.757 12.676 1.00 97.88 112 GLN A C 1
ATOM 912 O O . GLN A 1 112 ? 0.880 6.425 13.857 1.00 97.88 112 GLN A O 1
ATOM 917 N N . HIS A 1 113 ? 0.227 7.868 12.271 1.00 97.56 113 HIS A N 1
ATOM 918 C CA . HIS A 1 113 ? -0.330 8.841 13.221 1.00 97.56 113 HIS A CA 1
ATOM 919 C C . HIS A 1 113 ? -1.854 8.794 13.330 1.00 97.56 113 HIS A C 1
ATOM 921 O O . HIS A 1 113 ? -2.397 9.199 14.356 1.00 97.56 113 HIS A O 1
ATOM 927 N N . ASN A 1 114 ? -2.545 8.325 12.290 1.00 96.75 114 ASN A N 1
ATOM 928 C CA . ASN A 1 114 ? -4.008 8.353 12.221 1.00 96.75 114 ASN A CA 1
ATOM 929 C C . ASN A 1 114 ? -4.639 6.959 12.300 1.00 96.75 114 ASN A C 1
ATOM 931 O O . ASN A 1 114 ? -5.864 6.846 12.298 1.00 96.75 114 ASN A O 1
ATOM 935 N N . THR A 1 115 ? -3.831 5.899 12.384 1.00 94.62 115 THR A N 1
ATOM 936 C CA . THR A 1 115 ? -4.316 4.521 12.512 1.00 94.62 115 THR A CA 1
ATOM 937 C C . THR A 1 115 ? -3.592 3.791 13.642 1.00 94.62 115 THR A C 1
ATOM 939 O O . THR A 1 115 ? -2.566 4.249 14.133 1.00 94.62 115 THR A O 1
ATOM 942 N N . ASN A 1 116 ? -4.124 2.635 14.047 1.00 93.94 116 ASN A N 1
ATOM 943 C CA . ASN A 1 116 ? -3.481 1.743 15.021 1.00 93.94 116 ASN A CA 1
ATOM 944 C C . ASN A 1 116 ? -2.686 0.610 14.343 1.00 93.94 116 ASN A C 1
ATOM 946 O O . ASN A 1 116 ? -2.434 -0.420 14.967 1.00 93.94 116 ASN A O 1
ATOM 950 N N . ILE A 1 117 ? -2.370 0.749 13.054 1.00 95.44 117 ILE A N 1
ATOM 951 C CA . ILE A 1 117 ? -1.653 -0.274 12.290 1.00 95.44 117 ILE A CA 1
ATOM 952 C C . ILE A 1 117 ? -0.158 -0.192 12.604 1.00 95.44 117 ILE A C 1
ATOM 954 O O . ILE A 1 117 ? 0.405 0.895 12.719 1.00 95.44 117 ILE A O 1
ATOM 958 N N . ASP A 1 118 ? 0.491 -1.350 12.702 1.00 96.69 118 ASP A N 1
ATOM 959 C CA . ASP A 1 118 ? 1.944 -1.435 12.809 1.00 96.69 118 ASP A CA 1
ATOM 960 C C . ASP A 1 118 ? 2.603 -1.098 11.458 1.00 96.69 118 ASP A C 1
ATOM 962 O O . ASP A 1 118 ? 2.415 -1.814 10.470 1.00 96.69 118 ASP A O 1
ATOM 966 N N . VAL A 1 119 ? 3.348 0.011 11.407 1.00 98.00 119 VAL A N 1
ATOM 967 C CA . VAL A 1 119 ? 4.001 0.525 10.194 1.00 98.00 119 VAL A CA 1
ATOM 968 C C . VAL A 1 119 ? 5.507 0.600 10.406 1.00 98.00 119 VAL A C 1
ATOM 970 O O . VAL A 1 119 ? 5.993 1.362 11.241 1.00 98.00 119 VAL A O 1
ATOM 973 N N . GLN A 1 120 ? 6.247 -0.146 9.593 1.00 97.62 120 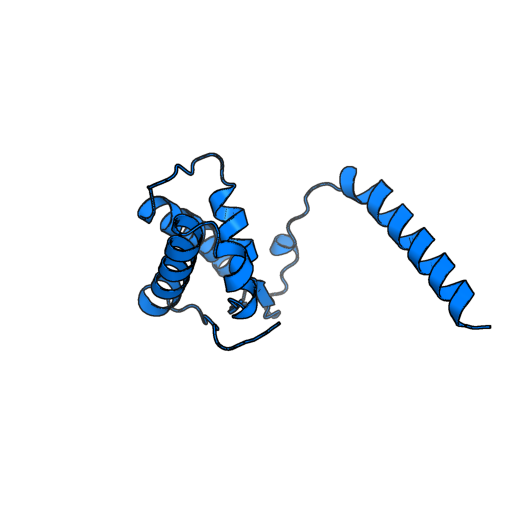GLN A N 1
ATOM 974 C CA . GLN A 1 120 ? 7.689 -0.322 9.712 1.00 97.62 120 GLN A CA 1
ATOM 975 C C . GLN A 1 120 ? 8.423 0.325 8.532 1.00 97.62 120 GLN A C 1
ATOM 977 O O . GLN A 1 120 ? 8.134 0.020 7.376 1.00 97.62 120 GLN A O 1
ATOM 982 N N . THR A 1 121 ? 9.395 1.192 8.817 1.00 96.25 121 THR A N 1
ATOM 983 C CA . THR A 1 121 ? 10.135 1.976 7.803 1.00 96.25 121 THR A CA 1
ATOM 984 C C . THR A 1 121 ? 11.650 1.780 7.846 1.00 96.25 121 THR A C 1
ATOM 986 O O . THR A 1 121 ? 12.368 2.285 6.988 1.00 96.25 121 THR A O 1
ATOM 989 N N . GLU A 1 122 ? 12.157 1.062 8.849 1.00 91.38 122 GLU A N 1
ATOM 990 C CA . GLU A 1 122 ? 13.600 0.942 9.104 1.00 91.38 122 GLU A CA 1
ATOM 991 C C . GLU A 1 122 ? 14.267 -0.197 8.318 1.00 91.38 122 GLU A C 1
ATOM 993 O O . GLU A 1 122 ? 15.493 -0.315 8.297 1.00 91.38 122 GLU A O 1
ATOM 998 N N . PHE A 1 123 ? 13.478 -1.049 7.661 1.00 87.12 123 PHE A N 1
ATOM 999 C CA . PHE A 1 123 ? 13.999 -2.180 6.903 1.00 87.12 123 PHE A CA 1
ATOM 1000 C C . PHE A 1 123 ? 14.604 -1.732 5.567 1.00 87.12 123 PHE A C 1
ATOM 1002 O O . PHE A 1 123 ? 14.051 -0.897 4.852 1.00 87.12 123 PHE A O 1
ATOM 1009 N N . SER A 1 124 ? 15.746 -2.322 5.224 1.00 78.62 124 SER A N 1
ATOM 1010 C CA . SER A 1 124 ? 16.384 -2.243 3.901 1.00 78.62 124 SER A CA 1
ATOM 1011 C C . SER A 1 124 ? 16.235 -3.611 3.219 1.00 78.62 124 SER A C 1
ATOM 1013 O O . SER A 1 124 ? 16.194 -4.625 3.924 1.00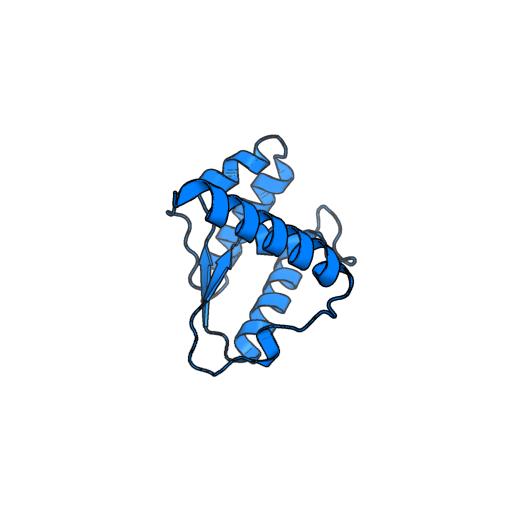 78.62 124 SER A O 1
ATOM 1015 N N . GLY A 1 125 ? 16.038 -3.621 1.901 1.00 61.19 125 GLY A N 1
ATOM 1016 C CA . GLY A 1 125 ? 15.666 -4.799 1.102 1.00 61.19 125 GLY A CA 1
ATOM 1017 C C . GLY A 1 125 ? 16.842 -5.613 0.576 1.00 61.19 125 GLY A C 1
ATOM 1018 O O . GLY A 1 125 ? 17.979 -5.096 0.547 1.00 61.19 125 GLY A O 1
#

Organism: Pan troglodytes (NCBI:txid9598)

Foldseek 3Di:
DPPVVVVVVVVVVVVVCVVCVVVDDDDPPLVVDDLPDEDEAALVVLLVVLCPPPPDDPPPLVVSLVSSVVVVVSCVVSNYHYAYEYAPVVLVVCPVPVSSNVSSVVNLVCCVPVHPHHYHYPHHD

Secondary structure (DSSP, 8-state):
-HHHHHHHHHHHHHHHHHHHTTT-----GGGG--TT-EEEEEHHHHHHHHHTSTT--TT-HHHHHHHHHHHHHHHHHTT-EEEEE--TGGGGGGTT-HHHHHHHHHHHHHHHHHS--EEE-----

Sequence (125 aa):
MGSKDHAVFFREMTQLILNEMPKARYSSILNDFVESNFFVIDGDSLLVTCLGVKSFKWGQNLHFFYLVECYLVDLLSNGGQFAIVFFKDAEYAYFDFPELLSLRTALILHLQHNTNIDVQTEFSG

InterPro domains:
  IPR052431 SKI2 subfamily ATP-dependent RNA helicases [PTHR44533] (3-124)
  IPR055124 ATP-dependent RNA helicase DDX60, PIN-like domain [PF23002] (7-125)

Radius of gyration: 18.19 Å; chains: 1; bounding box: 39×49×35 Å